Protein AF-A0A534TVL3-F1 (afdb_monomer_lite)

Radius of gyration: 18.85 Å; chains: 1; bounding box: 54×50×47 Å

Secondary structure (DSSP, 8-state):
--------------------SSGGGTS-TT-SSEEE-S-EEEPTT-EEE-TTS-EEEPTT-EEEEPTT---EEE-S-EEE-TT-EEESS------

Structure (mmCIF, N/CA/C/O backbone):
data_AF-A0A534TVL3-F1
#
_entry.id   AF-A0A534TVL3-F1
#
loop_
_atom_site.group_PDB
_atom_site.id
_atom_site.type_symbol
_atom_site.label_atom_id
_atom_site.label_alt_id
_atom_site.label_comp_id
_atom_site.label_asym_id
_atom_site.label_entity_id
_atom_site.label_seq_id
_atom_site.pdbx_PDB_ins_code
_atom_site.Cartn_x
_atom_site.Cartn_y
_atom_site.Cartn_z
_atom_site.occupancy
_atom_site.B_iso_or_equiv
_atom_site.auth_seq_id
_atom_site.auth_comp_id
_atom_site.auth_asym_id
_atom_site.auth_atom_id
_atom_site.pdbx_PDB_model_num
ATOM 1 N N . MET A 1 1 ? 40.368 -30.519 34.425 1.00 40.34 1 MET A N 1
ATOM 2 C CA . MET A 1 1 ? 40.779 -29.662 33.289 1.00 40.34 1 MET A CA 1
ATOM 3 C C . MET A 1 1 ? 39.930 -30.085 32.092 1.00 40.34 1 MET A C 1
ATOM 5 O O . MET A 1 1 ? 40.056 -31.234 31.717 1.00 40.34 1 MET A O 1
ATOM 9 N N . GLN A 1 2 ? 38.995 -29.353 31.489 1.00 47.09 2 GLN A N 1
ATOM 10 C CA . GLN A 1 2 ? 38.385 -28.038 31.695 1.00 47.09 2 GLN A CA 1
ATOM 11 C C . GLN A 1 2 ? 37.034 -28.123 30.942 1.00 47.09 2 GLN A C 1
ATOM 13 O O . GLN A 1 2 ? 37.023 -28.437 29.754 1.00 47.09 2 GLN A O 1
ATOM 18 N N . ILE A 1 3 ? 35.903 -27.936 31.630 1.00 58.00 3 ILE A N 1
ATOM 19 C CA . ILE A 1 3 ? 34.566 -27.898 31.015 1.00 58.00 3 ILE A CA 1
ATOM 20 C C . ILE A 1 3 ? 34.425 -26.518 30.375 1.00 58.00 3 ILE A C 1
ATOM 22 O O . ILE A 1 3 ? 34.281 -25.516 31.074 1.00 58.00 3 ILE A O 1
ATOM 26 N N . VAL A 1 4 ? 34.531 -26.448 29.050 1.00 55.62 4 VAL A N 1
ATOM 27 C CA . VAL A 1 4 ? 34.272 -25.212 28.309 1.00 55.62 4 VAL A CA 1
ATOM 28 C C . VAL A 1 4 ? 32.760 -25.097 28.157 1.00 55.62 4 VAL A C 1
ATOM 30 O O . VAL A 1 4 ? 32.158 -25.661 27.247 1.00 55.62 4 VAL A O 1
ATOM 33 N N . HIS A 1 5 ? 32.137 -24.402 29.109 1.00 47.53 5 HIS A N 1
ATOM 34 C CA . HIS A 1 5 ? 30.761 -23.942 28.995 1.00 47.53 5 HIS A CA 1
ATOM 35 C C . HIS A 1 5 ? 30.670 -22.985 27.801 1.00 47.53 5 HIS A C 1
ATOM 37 O O . HIS A 1 5 ? 31.069 -21.824 27.885 1.00 47.53 5 HIS A O 1
ATOM 43 N N . LEU A 1 6 ? 30.171 -23.489 26.672 1.00 49.69 6 LEU A N 1
ATOM 44 C CA . LEU A 1 6 ? 29.757 -22.671 25.539 1.00 49.69 6 LEU A CA 1
ATOM 45 C C . LEU A 1 6 ? 28.612 -21.761 25.999 1.00 49.69 6 LEU A C 1
ATOM 47 O O . LEU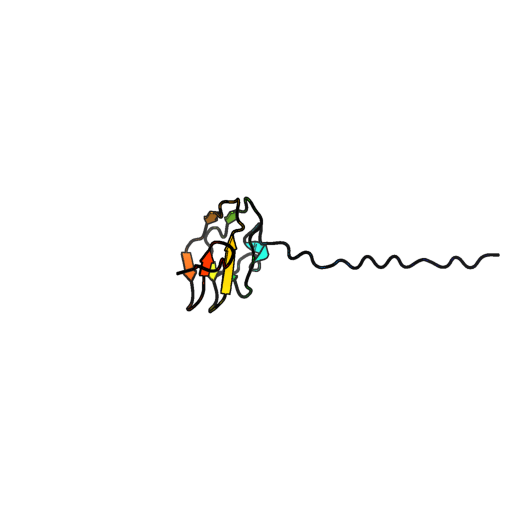 A 1 6 ? 27.467 -22.188 26.136 1.00 49.69 6 LEU A O 1
ATOM 51 N N . LEU A 1 7 ? 28.948 -20.501 26.266 1.00 52.44 7 LEU A N 1
ATOM 52 C CA . LEU A 1 7 ? 28.003 -19.404 26.420 1.00 52.44 7 LEU A CA 1
ATOM 53 C C . LEU A 1 7 ? 27.212 -19.273 25.115 1.00 52.44 7 LEU A C 1
ATOM 55 O O . LEU A 1 7 ? 27.692 -18.710 24.132 1.00 52.44 7 LEU A O 1
ATOM 59 N N . ALA A 1 8 ? 25.994 -19.810 25.107 1.00 56.53 8 ALA A N 1
ATOM 60 C CA . ALA A 1 8 ? 25.000 -19.516 24.092 1.00 56.53 8 ALA A CA 1
ATOM 61 C C . ALA A 1 8 ? 24.595 -18.039 24.229 1.00 56.53 8 ALA A C 1
ATOM 63 O O . ALA A 1 8 ? 23.666 -17.693 24.958 1.00 56.53 8 ALA A O 1
ATOM 64 N N . LEU A 1 9 ? 25.320 -17.154 23.543 1.00 56.31 9 LEU A N 1
ATOM 65 C CA . LEU A 1 9 ? 24.861 -15.802 23.238 1.00 56.31 9 LEU A CA 1
ATOM 66 C C . LEU A 1 9 ? 23.680 -15.921 22.271 1.00 56.31 9 LEU A C 1
ATOM 68 O O . LEU A 1 9 ? 23.833 -15.860 21.055 1.00 56.31 9 LEU A O 1
ATOM 72 N N . GLY A 1 10 ? 22.491 -16.146 22.829 1.00 52.97 10 GLY A N 1
ATOM 73 C CA . GLY A 1 10 ? 21.234 -16.019 22.111 1.00 52.97 10 GLY A CA 1
ATOM 74 C C . GLY A 1 10 ? 21.027 -14.557 21.741 1.00 52.97 10 GLY A C 1
ATOM 75 O O . GLY A 1 10 ? 20.481 -13.781 22.522 1.00 52.97 10 GLY A O 1
ATOM 76 N N . THR A 1 11 ? 21.476 -14.164 20.553 1.00 55.69 11 THR A N 1
ATOM 77 C CA . THR A 1 11 ? 21.037 -12.932 19.907 1.00 55.69 11 THR A CA 1
ATOM 78 C C . THR A 1 11 ? 19.544 -13.063 19.638 1.00 55.69 11 THR A C 1
ATOM 80 O O . THR A 1 11 ? 19.115 -13.633 18.638 1.00 55.69 11 THR A O 1
ATOM 83 N N . VAL A 1 12 ? 18.727 -12.546 20.559 1.00 49.19 12 VAL A N 1
ATOM 84 C CA . VAL A 1 12 ? 17.308 -12.310 20.305 1.00 49.19 12 VAL A CA 1
ATOM 85 C C . VAL A 1 12 ? 17.251 -11.256 19.206 1.00 49.19 12 VAL A C 1
ATOM 87 O O . VAL A 1 12 ? 17.368 -10.056 19.457 1.00 49.19 12 VAL A O 1
ATOM 90 N N . LEU A 1 13 ? 17.145 -11.716 17.960 1.00 44.47 13 LEU A N 1
ATOM 91 C CA . LEU A 1 13 ? 16.841 -10.878 16.816 1.00 44.47 13 LEU A CA 1
ATOM 92 C C . LEU A 1 13 ? 15.397 -10.406 17.009 1.00 44.47 13 LEU A C 1
ATOM 94 O O . LEU A 1 13 ? 14.456 -11.017 16.510 1.00 44.47 13 LEU A O 1
ATOM 98 N N . LEU A 1 14 ? 15.210 -9.352 17.807 1.00 45.16 14 LEU A N 1
ATOM 99 C CA . LEU A 1 14 ? 13.956 -8.614 17.824 1.00 45.16 14 LEU A CA 1
ATOM 100 C C . LEU A 1 14 ? 13.674 -8.246 16.365 1.00 45.16 14 LEU A C 1
ATOM 102 O O . LEU A 1 14 ? 14.532 -7.596 15.753 1.00 45.16 14 LEU A O 1
ATOM 106 N N . PRO A 1 15 ? 12.540 -8.674 15.782 1.00 42.56 15 PRO A N 1
ATOM 107 C CA . PRO A 1 15 ? 12.169 -8.242 14.453 1.00 42.56 15 PRO A CA 1
ATOM 108 C C . PRO A 1 15 ? 11.993 -6.736 14.562 1.00 42.56 15 PRO A C 1
ATOM 110 O O . PRO A 1 15 ? 11.008 -6.236 15.105 1.00 42.56 15 PRO A O 1
ATOM 113 N N . ARG A 1 16 ? 13.008 -5.992 14.116 1.00 45.66 16 ARG A N 1
ATOM 114 C CA . ARG A 1 16 ? 12.850 -4.571 13.863 1.00 45.66 16 ARG A CA 1
ATOM 115 C C . ARG A 1 16 ? 11.675 -4.516 12.902 1.00 45.66 16 ARG A C 1
ATOM 117 O O . ARG A 1 16 ? 11.740 -5.165 11.860 1.00 45.66 16 ARG A O 1
ATOM 124 N N . LEU A 1 17 ? 10.596 -3.830 13.283 1.00 47.94 17 LEU A N 1
ATOM 125 C CA . LEU A 1 17 ? 9.557 -3.434 12.339 1.00 47.94 17 LEU A CA 1
ATOM 126 C C . LEU A 1 17 ? 10.266 -2.574 11.289 1.00 47.94 17 LEU A C 1
ATOM 128 O O . LEU A 1 17 ? 10.393 -1.361 11.437 1.00 47.94 17 LEU A O 1
ATOM 132 N N . ALA A 1 18 ? 10.842 -3.230 10.288 1.00 57.66 18 ALA A N 1
ATOM 133 C CA . ALA A 1 18 ? 11.396 -2.590 9.125 1.00 57.66 18 ALA A CA 1
ATOM 134 C C . ALA A 1 18 ? 10.177 -2.033 8.399 1.00 57.66 18 ALA A C 1
ATOM 136 O O . ALA A 1 18 ? 9.337 -2.786 7.906 1.00 57.66 18 ALA A O 1
ATOM 137 N N . GLY A 1 19 ? 10.011 -0.712 8.453 1.00 59.75 19 GLY A N 1
ATOM 138 C CA . GLY A 1 19 ? 9.028 -0.042 7.616 1.00 59.75 19 GLY A CA 1
ATOM 139 C C . GLY A 1 19 ? 9.268 -0.409 6.154 1.00 59.75 19 GLY A C 1
ATOM 140 O O . GLY A 1 19 ? 10.402 -0.711 5.781 1.00 59.75 19 GLY A O 1
ATOM 141 N N . ALA A 1 20 ? 8.220 -0.414 5.327 1.00 65.81 20 ALA A N 1
ATOM 142 C CA . ALA A 1 20 ? 8.414 -0.729 3.914 1.00 65.81 20 ALA A CA 1
ATOM 143 C C . ALA A 1 20 ? 9.307 0.331 3.277 1.00 65.81 20 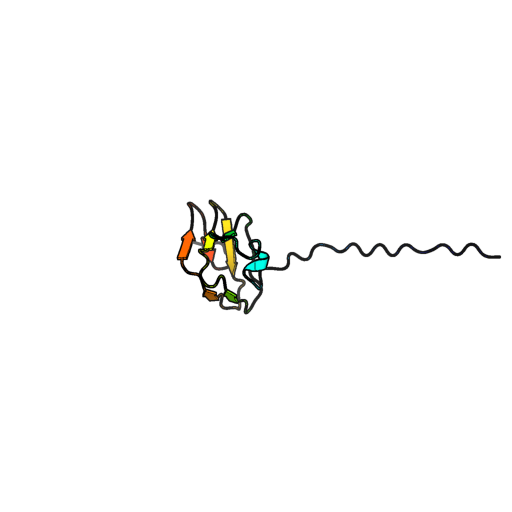ALA A C 1
ATOM 145 O O . ALA A 1 20 ? 8.961 1.514 3.247 1.00 65.81 20 ALA A O 1
ATOM 146 N N . THR A 1 21 ? 10.425 -0.139 2.739 1.00 72.75 21 THR A N 1
ATOM 147 C CA . THR A 1 21 ? 11.326 0.623 1.877 1.00 72.75 21 THR A CA 1
ATOM 148 C C . THR A 1 21 ? 10.984 0.396 0.406 1.00 72.75 21 THR A C 1
ATOM 150 O O . THR A 1 21 ? 11.200 1.278 -0.421 1.00 72.75 21 THR A O 1
ATOM 153 N N . THR A 1 22 ? 10.408 -0.769 0.082 1.00 83.50 22 THR A N 1
ATOM 154 C CA . THR A 1 22 ? 10.080 -1.215 -1.275 1.00 83.50 22 THR A CA 1
ATOM 155 C C . THR A 1 22 ? 8.712 -1.901 -1.338 1.00 83.50 22 THR A C 1
ATOM 157 O O . THR A 1 22 ? 8.155 -2.336 -0.332 1.00 83.50 22 THR A O 1
ATOM 160 N N . ALA A 1 23 ? 8.159 -2.060 -2.545 1.00 85.00 23 ALA A N 1
ATOM 161 C CA . ALA A 1 23 ? 6.892 -2.770 -2.747 1.00 85.00 23 ALA A CA 1
ATOM 162 C C . ALA A 1 23 ? 6.927 -4.246 -2.304 1.00 85.00 23 ALA A C 1
ATOM 164 O O . ALA A 1 23 ? 5.896 -4.797 -1.920 1.00 85.00 23 ALA A O 1
ATOM 165 N N . ASN A 1 24 ? 8.100 -4.884 -2.351 1.00 85.56 24 ASN A N 1
ATOM 166 C CA . ASN A 1 24 ? 8.249 -6.292 -1.982 1.00 85.56 24 ASN A CA 1
ATOM 167 C C . ASN A 1 24 ? 8.216 -6.511 -0.459 1.00 85.56 24 ASN A C 1
ATOM 169 O O . ASN A 1 24 ? 7.999 -7.634 -0.014 1.00 85.56 24 ASN A O 1
ATOM 173 N N . ASP A 1 25 ? 8.361 -5.437 0.326 1.00 84.81 25 ASP A N 1
ATOM 174 C CA . ASP A 1 25 ? 8.173 -5.466 1.781 1.00 84.81 25 ASP A CA 1
ATOM 175 C C . ASP A 1 25 ? 6.681 -5.549 2.158 1.00 84.81 25 ASP A C 1
ATOM 177 O O . ASP A 1 25 ? 6.334 -5.897 3.284 1.00 84.81 25 ASP A O 1
ATOM 181 N N . ILE A 1 26 ? 5.786 -5.217 1.218 1.00 87.25 26 ILE A N 1
ATOM 182 C CA . ILE A 1 26 ? 4.330 -5.191 1.423 1.00 87.25 26 ILE A CA 1
ATOM 183 C C . ILE A 1 26 ? 3.676 -6.475 0.910 1.00 87.25 26 ILE A C 1
ATOM 185 O O . ILE A 1 26 ? 2.764 -7.006 1.541 1.00 87.25 26 ILE A O 1
ATOM 189 N N . CYS A 1 27 ? 4.112 -6.966 -0.247 1.00 89.06 27 CYS A N 1
ATOM 190 C CA . CYS A 1 27 ? 3.551 -8.152 -0.878 1.00 89.06 27 CYS A CA 1
ATOM 191 C C . CYS A 1 27 ? 4.629 -8.918 -1.659 1.00 89.06 27 CYS A C 1
ATOM 193 O O . CYS A 1 27 ? 5.629 -8.327 -2.069 1.00 89.06 27 CYS A O 1
ATOM 195 N N . PRO A 1 28 ? 4.420 -10.215 -1.942 1.00 88.44 28 PRO A N 1
ATOM 196 C CA . PRO A 1 28 ? 5.342 -10.987 -2.763 1.00 88.44 28 PRO A CA 1
ATOM 197 C C . PRO A 1 28 ? 5.589 -10.350 -4.146 1.00 88.44 28 PRO A C 1
ATOM 199 O O . PRO A 1 28 ? 4.690 -9.706 -4.710 1.00 88.44 28 PRO A O 1
ATOM 202 N N . PRO A 1 29 ? 6.777 -10.560 -4.743 1.00 86.25 29 PRO A N 1
ATOM 203 C CA . PRO A 1 29 ? 7.046 -10.144 -6.114 1.00 86.25 29 PRO A CA 1
ATOM 204 C C . PRO A 1 29 ? 5.982 -10.698 -7.072 1.00 86.25 29 PRO A C 1
ATOM 206 O O . PRO A 1 29 ? 5.641 -11.876 -7.019 1.00 86.25 29 PRO A O 1
ATOM 209 N N . GLY A 1 30 ? 5.442 -9.842 -7.941 1.00 85.50 30 GLY A N 1
ATOM 210 C CA . GLY A 1 30 ? 4.444 -10.238 -8.944 1.00 85.50 30 GLY A CA 1
ATOM 211 C C . GLY A 1 30 ? 2.982 -10.270 -8.476 1.00 85.50 30 GLY A C 1
ATOM 212 O O . GLY A 1 30 ? 2.110 -10.426 -9.323 1.00 85.50 30 GLY A O 1
ATOM 213 N N . ALA A 1 31 ? 2.680 -10.063 -7.187 1.00 90.62 31 ALA A N 1
ATOM 214 C CA . ALA A 1 31 ? 1.291 -9.951 -6.723 1.00 90.62 31 ALA A CA 1
ATOM 215 C C . ALA A 1 31 ? 0.593 -8.703 -7.305 1.00 90.62 31 ALA A C 1
ATOM 217 O O . ALA A 1 31 ? 1.059 -7.583 -7.087 1.00 90.62 31 ALA A O 1
ATOM 218 N N . ASP A 1 32 ? -0.517 -8.894 -8.026 1.00 92.06 32 ASP A N 1
ATOM 219 C CA . ASP A 1 32 ? -1.316 -7.830 -8.650 1.00 92.06 32 ASP A CA 1
ATOM 220 C C . ASP A 1 32 ? -2.833 -8.112 -8.477 1.0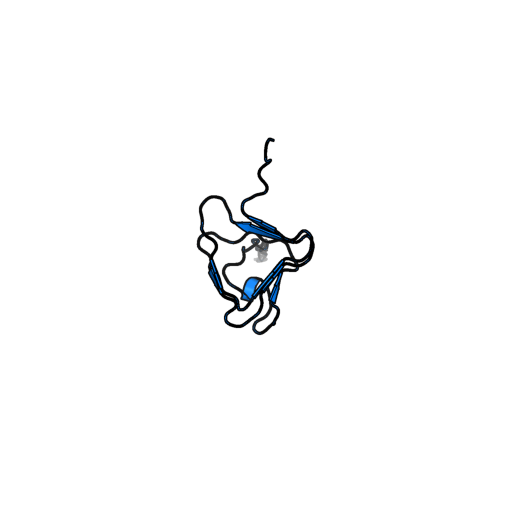0 92.06 32 ASP A C 1
ATOM 222 O O . ASP A 1 32 ? -3.349 -9.024 -9.125 1.00 92.06 32 ASP A O 1
ATOM 226 N N . PRO A 1 33 ? -3.565 -7.387 -7.606 1.00 93.00 33 PRO A N 1
ATOM 227 C CA . PRO A 1 33 ? -3.090 -6.260 -6.813 1.00 93.00 33 PRO A CA 1
ATOM 228 C C . PRO A 1 33 ? -2.135 -6.683 -5.690 1.00 93.00 33 PRO A C 1
ATOM 230 O O . PRO A 1 33 ? -2.306 -7.708 -5.032 1.00 93.00 33 PRO A O 1
ATOM 233 N N . CYS A 1 34 ? -1.153 -5.831 -5.426 1.00 94.31 34 CYS A N 1
ATOM 234 C CA . CYS A 1 34 ? -0.357 -5.860 -4.213 1.00 94.31 34 CYS A CA 1
ATOM 235 C C . CYS A 1 34 ? -1.193 -5.292 -3.061 1.00 94.31 34 CYS A C 1
ATOM 237 O O . CYS A 1 34 ? -1.485 -4.093 -3.036 1.00 94.31 34 CYS A O 1
ATOM 239 N N . VAL A 1 35 ? -1.612 -6.148 -2.127 1.00 94.75 35 VAL A N 1
ATOM 240 C CA . VAL A 1 35 ? -2.524 -5.758 -1.043 1.00 94.75 35 VAL A CA 1
ATOM 241 C C . VAL A 1 35 ? -1.763 -5.545 0.262 1.00 94.75 35 VAL A C 1
ATOM 243 O O . VAL A 1 35 ? -1.180 -6.479 0.805 1.00 94.75 35 VAL A O 1
ATOM 246 N N . LEU A 1 36 ? -1.839 -4.333 0.811 1.00 93.00 36 LEU A N 1
ATOM 247 C CA . LEU A 1 36 ? -1.416 -4.031 2.174 1.00 93.00 36 LEU A CA 1
ATOM 248 C C . LEU A 1 36 ? -2.477 -4.546 3.157 1.00 93.00 36 LEU A C 1
ATOM 250 O O . LEU A 1 36 ? -3.536 -3.935 3.326 1.00 93.00 36 LEU A O 1
ATOM 254 N N . THR A 1 37 ? -2.198 -5.682 3.794 1.00 92.94 37 THR A N 1
ATOM 255 C CA . THR A 1 37 ? -3.100 -6.344 4.755 1.00 92.94 37 THR A CA 1
ATOM 256 C C . THR A 1 37 ? -2.813 -5.979 6.213 1.00 92.94 37 THR A C 1
ATOM 258 O O . THR A 1 37 ? -3.675 -6.164 7.074 1.00 92.94 37 THR A O 1
ATOM 261 N N . SER A 1 38 ? -1.642 -5.407 6.497 1.00 89.38 38 SER A N 1
ATOM 262 C CA . SER A 1 38 ? -1.218 -4.917 7.810 1.00 89.38 38 SER A CA 1
ATOM 263 C C . SER A 1 38 ? -0.977 -3.406 7.772 1.00 89.38 38 SER A C 1
ATOM 265 O O . SER A 1 38 ? -0.579 -2.853 6.754 1.00 89.38 38 SER A O 1
ATOM 267 N N . SER A 1 39 ? -1.252 -2.705 8.874 1.00 88.88 39 SER A N 1
ATOM 268 C CA . SER A 1 39 ? -0.890 -1.285 8.962 1.00 88.88 39 SER A CA 1
ATOM 269 C C . SER A 1 39 ? 0.621 -1.158 9.114 1.00 88.88 39 SER A C 1
ATOM 271 O O . SER A 1 39 ? 1.224 -1.908 9.882 1.00 88.88 39 SER A O 1
ATOM 273 N N . LEU A 1 40 ? 1.217 -0.208 8.404 1.00 87.38 40 LEU A N 1
ATOM 274 C CA . LEU A 1 40 ? 2.664 -0.080 8.309 1.00 87.38 40 LEU A CA 1
ATOM 275 C C . LEU A 1 40 ? 3.086 1.382 8.364 1.00 87.38 40 LEU A C 1
ATOM 277 O O . LEU A 1 40 ? 2.437 2.254 7.786 1.00 87.38 40 LEU A O 1
ATOM 281 N N . THR A 1 41 ? 4.210 1.628 9.024 1.00 87.12 41 THR A N 1
ATOM 282 C CA . THR A 1 41 ? 4.901 2.913 8.977 1.00 87.12 41 THR A CA 1
ATOM 283 C C . THR A 1 41 ? 6.008 2.826 7.944 1.00 87.12 41 THR A C 1
ATOM 285 O O . THR A 1 41 ? 6.861 1.947 8.032 1.00 87.12 41 THR A O 1
ATOM 288 N N . VAL A 1 42 ? 5.984 3.708 6.951 1.00 84.31 42 VAL A N 1
ATOM 289 C CA . VAL A 1 42 ? 7.017 3.768 5.916 1.00 84.31 42 VAL A CA 1
ATOM 290 C C . VAL A 1 42 ? 8.278 4.372 6.523 1.00 84.31 42 VAL A C 1
ATOM 292 O O . VAL A 1 42 ? 8.215 5.329 7.300 1.00 84.31 42 VAL A O 1
ATOM 295 N N . THR A 1 43 ? 9.429 3.809 6.172 1.00 78.38 43 THR A N 1
ATOM 296 C CA . THR A 1 43 ? 10.714 4.427 6.481 1.00 78.38 43 THR A CA 1
ATOM 297 C C . THR A 1 43 ? 10.869 5.777 5.769 1.00 78.38 43 THR A C 1
ATOM 299 O O . THR A 1 43 ? 10.296 5.986 4.695 1.00 78.38 43 THR A O 1
ATOM 302 N N . PRO A 1 44 ? 11.651 6.704 6.345 1.00 70.12 44 PRO A N 1
ATOM 303 C CA . PRO A 1 44 ? 11.944 7.985 5.712 1.00 70.12 44 PRO A CA 1
ATOM 304 C C . PRO A 1 44 ? 12.538 7.795 4.294 1.00 70.12 44 PRO A C 1
ATOM 306 O O . PRO A 1 44 ? 13.140 6.759 3.996 1.00 70.12 44 PRO A O 1
ATOM 309 N N . ALA A 1 45 ? 12.301 8.758 3.402 1.00 66.81 45 ALA A N 1
ATOM 310 C CA . ALA A 1 45 ? 12.768 8.828 2.012 1.00 66.81 45 ALA A CA 1
ATOM 311 C C . ALA A 1 45 ? 12.466 7.606 1.113 1.00 66.81 45 ALA A C 1
ATOM 313 O O . ALA A 1 45 ? 13.135 7.390 0.101 1.00 66.81 45 ALA A O 1
ATOM 314 N N . SER A 1 4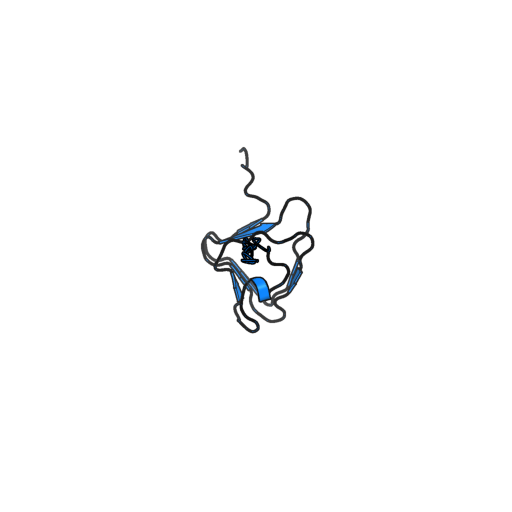6 ? 11.465 6.791 1.456 1.00 72.75 46 SER A N 1
ATOM 315 C CA . SER A 1 46 ? 11.181 5.549 0.728 1.00 72.75 46 SER A CA 1
ATOM 316 C C . SER A 1 46 ? 10.257 5.762 -0.476 1.00 72.75 46 SER A C 1
ATOM 318 O O . SER A 1 46 ? 9.258 6.487 -0.414 1.00 72.75 46 SER A O 1
ATOM 320 N N . MET A 1 47 ? 10.581 5.084 -1.579 1.00 85.12 47 MET A N 1
ATOM 321 C CA . MET A 1 47 ? 9.747 5.012 -2.777 1.00 85.12 47 MET A CA 1
ATOM 322 C C . MET A 1 47 ? 9.123 3.621 -2.877 1.00 85.12 47 MET A C 1
ATOM 324 O O . MET A 1 47 ? 9.808 2.628 -3.117 1.00 85.12 47 MET A O 1
ATOM 328 N N . LEU A 1 48 ? 7.799 3.555 -2.755 1.00 88.94 48 LEU A N 1
ATOM 329 C CA . LEU A 1 48 ? 7.053 2.327 -3.000 1.00 88.94 48 LEU A CA 1
ATOM 330 C C . LEU A 1 48 ? 6.764 2.217 -4.501 1.00 88.94 48 LEU A C 1
ATOM 332 O O . LEU A 1 48 ? 5.760 2.741 -4.988 1.00 88.94 48 LEU A O 1
ATOM 336 N N . ASP A 1 49 ? 7.672 1.568 -5.237 1.00 90.50 49 ASP A N 1
ATOM 337 C CA . ASP A 1 49 ? 7.499 1.289 -6.667 1.00 90.50 49 ASP A CA 1
ATOM 338 C C . ASP A 1 49 ? 6.904 -0.106 -6.901 1.00 90.50 49 ASP A C 1
ATOM 340 O O . ASP A 1 49 ? 7.557 -1.142 -6.756 1.00 90.50 49 ASP A O 1
ATOM 344 N N . PHE A 1 50 ? 5.631 -0.126 -7.277 1.00 91.62 50 PHE A N 1
ATOM 345 C CA . PHE A 1 50 ? 4.883 -1.312 -7.671 1.00 91.62 50 PHE A CA 1
ATOM 346 C C . PHE A 1 50 ? 4.968 -1.575 -9.186 1.00 91.62 50 PHE A C 1
ATOM 348 O O . PHE A 1 50 ? 4.516 -2.628 -9.643 1.00 91.62 50 PHE A O 1
ATOM 355 N N . GLY A 1 51 ? 5.559 -0.667 -9.969 1.00 90.56 51 GLY A N 1
ATOM 356 C CA . GLY A 1 51 ? 5.618 -0.731 -11.426 1.00 90.56 51 GLY A CA 1
ATOM 357 C C . GLY A 1 51 ? 4.220 -0.714 -12.046 1.00 90.56 51 GLY A C 1
ATOM 358 O O . GLY A 1 51 ? 3.397 0.146 -11.737 1.00 90.56 51 GLY A O 1
ATOM 359 N N . ASN A 1 52 ? 3.931 -1.702 -12.897 1.00 93.12 52 ASN A N 1
ATOM 360 C CA . ASN A 1 52 ? 2.609 -1.881 -13.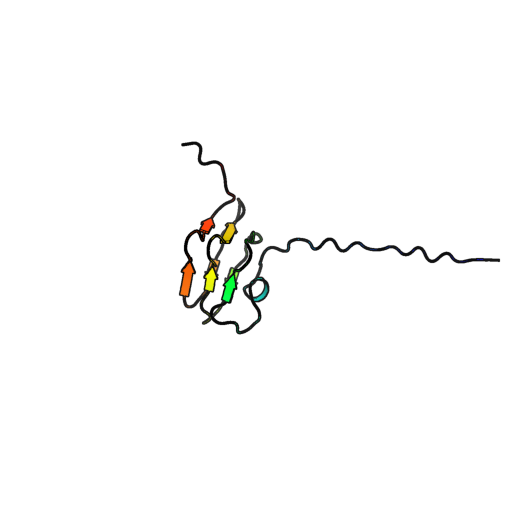511 1.00 93.12 52 ASN A CA 1
ATOM 361 C C . ASN A 1 52 ? 1.592 -2.600 -12.604 1.00 93.12 52 ASN A C 1
ATOM 3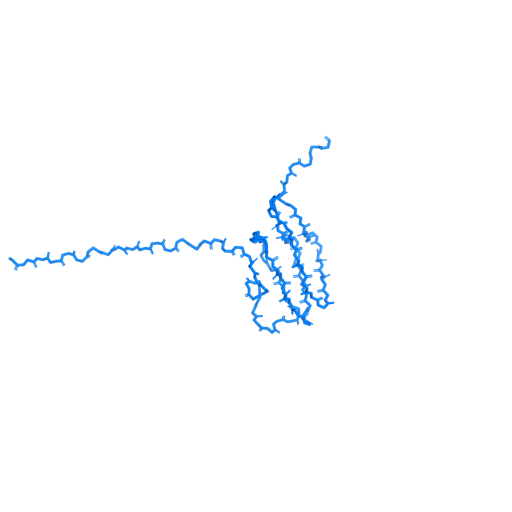63 O O . ASN A 1 52 ? 0.447 -2.802 -13.016 1.00 93.12 52 ASN A O 1
ATOM 367 N N . ARG A 1 53 ? 1.978 -2.988 -11.382 1.00 94.12 53 ARG A N 1
ATOM 368 C CA . ARG A 1 53 ? 1.062 -3.644 -10.441 1.00 94.12 53 ARG A CA 1
ATOM 369 C C . ARG A 1 53 ? 0.096 -2.619 -9.848 1.00 94.12 53 ARG A C 1
ATOM 371 O O . ARG A 1 53 ? 0.454 -1.458 -9.628 1.00 94.12 53 ARG A O 1
ATOM 378 N N . ALA A 1 54 ? -1.134 -3.045 -9.598 1.00 95.88 54 ALA A N 1
ATOM 379 C CA . ALA A 1 54 ? -2.083 -2.305 -8.787 1.00 95.88 54 ALA A CA 1
ATOM 380 C C . ALA A 1 54 ? -1.667 -2.385 -7.313 1.00 95.88 54 ALA A C 1
ATOM 382 O O . ALA A 1 54 ? -1.222 -3.430 -6.838 1.00 95.88 54 ALA A O 1
ATOM 383 N N . PHE A 1 55 ? -1.824 -1.287 -6.583 1.00 95.50 55 PHE A N 1
ATOM 384 C CA . PHE A 1 55 ? -1.622 -1.223 -5.142 1.00 95.50 55 PHE A CA 1
ATOM 385 C C . PHE A 1 55 ? -2.970 -1.030 -4.448 1.00 95.50 55 PHE A C 1
ATOM 387 O O . PHE A 1 55 ? -3.753 -0.152 -4.817 1.00 95.50 55 PHE A O 1
ATOM 394 N N . GLN A 1 56 ? -3.251 -1.845 -3.435 1.00 96.62 56 GLN A N 1
ATOM 395 C CA . GLN A 1 56 ? -4.485 -1.774 -2.664 1.00 96.62 56 GLN A CA 1
ATOM 396 C C . GLN A 1 56 ? -4.186 -1.732 -1.169 1.00 96.62 56 GLN A C 1
ATOM 398 O O . GLN A 1 56 ? -3.457 -2.571 -0.649 1.00 96.62 56 GLN A O 1
ATOM 403 N N . ILE A 1 57 ? -4.823 -0.809 -0.456 1.00 95.56 57 ILE A N 1
ATOM 404 C CA . ILE A 1 57 ? -4.833 -0.799 1.006 1.00 95.56 57 ILE A CA 1
ATOM 405 C C . ILE A 1 57 ? -6.128 -1.454 1.474 1.00 95.56 57 ILE A C 1
ATOM 407 O O . ILE A 1 57 ? -7.221 -0.998 1.122 1.00 95.56 57 ILE A O 1
ATOM 411 N N . ALA A 1 58 ? -6.003 -2.545 2.234 1.00 95.75 58 ALA A N 1
ATOM 412 C CA . ALA A 1 58 ? -7.158 -3.289 2.716 1.00 95.75 58 ALA A CA 1
ATOM 413 C C . ALA A 1 58 ? -7.991 -2.480 3.726 1.00 95.75 58 ALA A C 1
ATOM 415 O O . ALA A 1 58 ? -7.514 -1.518 4.333 1.00 95.75 58 ALA A O 1
ATOM 416 N N . SER A 1 59 ? -9.245 -2.891 3.919 1.00 95.50 59 SER A N 1
ATOM 417 C CA . SER A 1 59 ? -10.192 -2.220 4.816 1.00 95.50 59 SER A CA 1
ATOM 418 C C . SER A 1 59 ? -9.609 -1.990 6.216 1.00 95.50 59 SER A C 1
ATOM 420 O O . SER A 1 59 ? -9.045 -2.901 6.827 1.00 95.50 59 SER A O 1
ATOM 422 N N . GLY A 1 60 ? -9.755 -0.768 6.730 1.00 92.31 60 GLY A N 1
ATOM 423 C CA . GLY A 1 60 ? -9.260 -0.367 8.053 1.00 92.31 60 GLY A CA 1
ATOM 424 C C . GLY A 1 60 ? -7.733 -0.344 8.209 1.00 92.31 60 GLY A C 1
ATOM 425 O O . GLY A 1 60 ? -7.246 -0.235 9.336 1.00 92.31 60 GLY A O 1
ATOM 426 N N . ARG A 1 61 ? -6.957 -0.478 7.123 1.00 93.50 61 ARG A N 1
ATOM 427 C CA . ARG A 1 61 ? -5.486 -0.448 7.174 1.00 93.50 61 ARG A CA 1
ATOM 428 C C . ARG A 1 61 ? -4.927 0.933 6.905 1.00 93.50 61 ARG A C 1
ATOM 430 O O . ARG A 1 61 ? -5.499 1.737 6.172 1.00 93.50 61 ARG A O 1
ATOM 437 N N . ARG A 1 62 ? -3.778 1.209 7.515 1.00 91.12 62 ARG A N 1
ATOM 438 C CA . ARG A 1 62 ? -3.137 2.516 7.429 1.00 91.12 62 ARG A CA 1
ATOM 439 C C . ARG A 1 62 ? -1.698 2.404 6.964 1.00 91.12 62 ARG A C 1
ATOM 441 O O . ARG A 1 62 ? -0.934 1.608 7.504 1.00 91.12 62 ARG A O 1
ATOM 448 N N . LEU A 1 63 ? -1.347 3.262 6.016 1.00 90.00 63 LEU A N 1
ATOM 449 C CA . LEU A 1 63 ? 0.027 3.570 5.662 1.00 90.00 63 LEU A CA 1
ATOM 450 C C . LEU A 1 63 ? 0.413 4.892 6.335 1.00 90.00 63 LEU A C 1
ATOM 452 O O . LEU A 1 63 ? -0.135 5.948 6.008 1.00 90.00 63 LEU A O 1
ATOM 456 N N . THR A 1 64 ? 1.315 4.823 7.308 1.00 89.19 64 THR A N 1
ATOM 457 C CA . THR A 1 64 ? 1.770 5.984 8.077 1.00 89.19 64 THR A CA 1
ATOM 458 C C . THR A 1 64 ? 3.077 6.517 7.500 1.00 89.19 64 THR A C 1
ATOM 460 O O . THR A 1 64 ? 4.032 5.763 7.328 1.00 89.19 64 THR A O 1
ATOM 463 N N . VAL A 1 65 ? 3.125 7.817 7.219 1.00 86.38 65 VAL A N 1
ATOM 464 C CA . VAL A 1 65 ? 4.321 8.545 6.773 1.00 86.38 65 VAL A CA 1
ATOM 465 C C . VAL A 1 65 ? 4.846 9.341 7.963 1.00 86.38 65 VAL A C 1
ATOM 467 O O . VAL A 1 65 ? 4.113 10.162 8.500 1.00 86.38 65 VAL A O 1
ATOM 470 N N . ASN A 1 66 ? 6.068 9.083 8.424 1.00 80.12 66 ASN A N 1
ATOM 471 C CA . ASN A 1 66 ? 6.617 9.784 9.590 1.00 80.12 66 ASN A CA 1
ATOM 472 C C . ASN A 1 66 ? 7.061 11.224 9.272 1.00 80.12 66 ASN A C 1
ATOM 474 O O . ASN A 1 66 ? 7.297 11.577 8.118 1.00 80.12 66 ASN A O 1
ATOM 478 N N . ASP A 1 67 ? 7.187 12.024 10.337 1.00 65.94 67 ASP A N 1
ATOM 479 C CA . ASP A 1 67 ? 7.073 13.494 10.382 1.00 65.94 67 ASP A CA 1
ATOM 480 C C . ASP A 1 67 ? 8.033 14.327 9.521 1.00 65.94 67 ASP A C 1
ATOM 482 O O . ASP A 1 67 ? 7.911 15.550 9.498 1.00 65.94 67 ASP A O 1
ATOM 486 N N . LEU A 1 68 ? 8.986 13.725 8.813 1.00 61.00 68 LEU A N 1
ATOM 487 C CA . LEU A 1 68 ? 10.041 14.481 8.136 1.00 61.00 68 LEU A CA 1
ATOM 488 C C . LEU A 1 68 ? 10.325 14.028 6.710 1.00 61.00 68 LEU A C 1
ATOM 490 O O . LEU A 1 68 ? 11.307 14.483 6.131 1.00 61.00 68 LEU A O 1
ATOM 494 N N . ASP A 1 69 ? 9.473 13.185 6.120 1.00 69.31 69 ASP A N 1
ATOM 495 C CA . ASP A 1 69 ? 9.758 12.691 4.781 1.00 69.31 69 ASP A CA 1
ATOM 496 C C . ASP A 1 69 ? 8.579 12.588 3.826 1.00 69.31 69 ASP A C 1
ATOM 498 O O . ASP A 1 69 ? 7.407 12.505 4.195 1.00 69.31 69 ASP A O 1
ATOM 502 N N . LYS A 1 70 ? 8.932 12.620 2.541 1.00 78.25 70 LYS A N 1
ATOM 503 C CA . LYS A 1 70 ? 7.994 12.427 1.440 1.00 78.25 70 LYS A CA 1
ATOM 504 C C . LYS A 1 70 ? 7.834 10.933 1.188 1.00 78.25 70 LYS A C 1
ATOM 506 O O . LYS A 1 70 ? 8.817 10.205 1.103 1.00 78.25 70 LYS A O 1
ATOM 511 N N . LEU A 1 71 ? 6.596 10.502 0.978 1.00 84.31 71 LEU A N 1
ATOM 512 C CA . LEU A 1 71 ? 6.297 9.188 0.424 1.00 84.31 71 LEU A CA 1
ATOM 513 C C . LEU A 1 71 ? 5.978 9.339 -1.063 1.00 84.31 71 LEU A C 1
ATOM 515 O O . LEU A 1 71 ? 5.046 10.057 -1.425 1.00 84.31 71 LEU A O 1
ATOM 519 N N . THR A 1 72 ? 6.712 8.626 -1.915 1.00 88.62 72 THR A N 1
ATOM 520 C CA . THR A 1 72 ? 6.359 8.480 -3.334 1.00 88.62 72 THR A CA 1
ATOM 521 C C . THR A 1 72 ? 5.808 7.080 -3.569 1.00 88.62 72 THR A C 1
ATOM 523 O O . THR A 1 72 ? 6.481 6.094 -3.278 1.00 88.62 72 THR A O 1
ATOM 526 N N . ILE A 1 73 ? 4.588 6.992 -4.103 1.00 90.62 73 ILE A N 1
ATOM 527 C CA . ILE A 1 73 ? 3.963 5.731 -4.518 1.00 90.62 73 ILE A CA 1
ATOM 528 C C . ILE A 1 73 ? 3.870 5.734 -6.038 1.00 90.62 73 ILE A C 1
ATOM 530 O O . ILE A 1 73 ? 3.243 6.620 -6.618 1.00 90.62 73 ILE A O 1
ATOM 534 N N . ARG A 1 74 ? 4.451 4.721 -6.680 1.00 93.31 74 ARG A N 1
ATOM 535 C CA . ARG A 1 74 ? 4.303 4.484 -8.115 1.00 93.31 74 ARG A CA 1
ATOM 536 C C . ARG A 1 74 ? 3.606 3.151 -8.321 1.00 93.31 74 ARG A C 1
ATOM 538 O O . ARG A 1 74 ? 4.144 2.111 -7.971 1.00 93.31 74 ARG A O 1
ATOM 545 N N . ALA A 1 75 ? 2.402 3.188 -8.867 1.00 94.75 75 ALA A N 1
ATOM 546 C CA . ALA A 1 75 ? 1.596 2.008 -9.152 1.00 94.75 75 ALA A CA 1
ATOM 547 C C . ALA A 1 75 ? 0.697 2.287 -10.355 1.00 94.75 75 ALA A C 1
ATOM 549 O O . ALA A 1 75 ? 0.420 3.448 -10.665 1.00 94.75 75 ALA A O 1
ATOM 550 N N . ARG A 1 76 ? 0.188 1.231 -10.995 1.00 96.62 76 ARG A N 1
ATOM 551 C CA . ARG A 1 76 ? -0.816 1.368 -12.063 1.00 96.62 76 ARG A CA 1
ATOM 552 C C . ARG A 1 76 ? -2.114 1.975 -11.535 1.00 96.62 76 ARG A C 1
ATOM 554 O O . ARG A 1 76 ? -2.699 2.844 -12.170 1.00 96.62 76 ARG A O 1
ATOM 561 N N . THR A 1 77 ? -2.548 1.516 -10.369 1.00 95.81 77 THR A N 1
ATOM 562 C CA . THR A 1 77 ? -3.679 2.074 -9.625 1.00 95.81 77 THR A CA 1
ATOM 563 C C . THR A 1 77 ? -3.359 2.055 -8.138 1.00 95.81 77 THR A C 1
ATOM 565 O O . THR A 1 77 ? -2.592 1.213 -7.672 1.00 95.81 77 THR A O 1
ATOM 568 N N . VAL A 1 78 ? -3.959 2.980 -7.391 1.00 95.38 78 VAL A N 1
ATOM 569 C CA . VAL A 1 78 ? -3.938 2.985 -5.927 1.00 95.38 78 VAL A CA 1
ATOM 570 C C . VAL A 1 78 ? -5.383 2.949 -5.451 1.00 95.38 78 VAL A C 1
ATOM 572 O O . VAL A 1 78 ? -6.142 3.878 -5.714 1.00 95.38 78 VAL A O 1
ATOM 575 N N . THR A 1 79 ? -5.771 1.866 -4.781 1.00 96.81 79 THR A N 1
ATOM 576 C CA . THR A 1 79 ? -7.139 1.657 -4.287 1.00 96.81 79 THR A CA 1
ATOM 577 C C . THR A 1 79 ? -7.149 1.635 -2.766 1.00 96.81 79 THR A C 1
ATOM 579 O O . THR A 1 79 ? -6.430 0.855 -2.144 1.00 96.81 79 THR A O 1
ATOM 582 N N . LEU A 1 80 ? -7.985 2.468 -2.153 1.00 96.12 80 LEU A N 1
ATOM 583 C CA . LEU A 1 80 ? -8.227 2.460 -0.713 1.00 96.12 80 LEU A CA 1
ATOM 584 C C . LEU A 1 80 ? -9.592 1.821 -0.463 1.00 96.12 80 LEU A C 1
ATOM 586 O O . LEU A 1 80 ? -10.608 2.331 -0.929 1.00 96.12 80 LEU A O 1
ATOM 590 N N . GLN A 1 81 ? -9.619 0.703 0.260 1.00 96.06 81 GLN A N 1
ATOM 591 C CA . GLN A 1 81 ? -10.879 0.130 0.734 1.00 96.06 81 GLN A CA 1
ATOM 592 C C . GLN A 1 81 ? -11.439 0.940 1.913 1.00 96.06 81 GLN A C 1
ATOM 594 O O . GLN A 1 81 ? -10.759 1.791 2.483 1.00 96.06 81 GLN A O 1
ATOM 599 N N . THR A 1 82 ? -12.687 0.683 2.302 1.00 96.19 82 THR A N 1
ATOM 600 C CA . THR A 1 82 ? -13.361 1.401 3.394 1.00 96.19 82 THR A CA 1
ATOM 601 C C . THR A 1 82 ? -12.499 1.490 4.659 1.00 96.19 82 THR A C 1
ATOM 603 O O . THR A 1 82 ? -11.957 0.499 5.142 1.00 96.19 82 THR A O 1
ATOM 606 N N . GLY A 1 83 ? -12.343 2.700 5.201 1.00 92.81 83 GLY A N 1
ATOM 607 C CA . GLY A 1 83 ? -11.532 2.942 6.399 1.00 92.81 83 GLY A CA 1
ATOM 608 C C . GLY A 1 83 ? -10.017 2.822 6.195 1.00 92.81 83 GLY A C 1
ATOM 609 O O . GLY A 1 83 ? -9.273 2.976 7.162 1.00 92.81 83 GLY A O 1
ATOM 610 N N . ALA A 1 84 ? -9.545 2.560 4.973 1.00 94.69 84 ALA A N 1
ATOM 611 C CA . ALA A 1 84 ? -8.132 2.653 4.650 1.00 94.69 84 ALA A CA 1
ATOM 612 C C . ALA A 1 84 ? -7.659 4.111 4.656 1.00 94.69 84 ALA A C 1
ATOM 614 O O . ALA A 1 84 ? -8.410 5.022 4.299 1.00 94.69 84 ALA A O 1
ATOM 615 N N . ALA A 1 85 ? -6.401 4.341 5.031 1.00 92.44 85 ALA A N 1
ATOM 616 C CA . ALA A 1 85 ? -5.850 5.690 5.082 1.00 92.44 85 ALA A CA 1
ATOM 617 C C . ALA A 1 85 ? -4.354 5.747 4.762 1.00 92.44 85 ALA A C 1
ATOM 619 O O . ALA A 1 85 ? -3.588 4.852 5.118 1.00 92.44 85 ALA A O 1
ATOM 620 N N . ILE A 1 86 ? -3.942 6.863 4.162 1.00 90.19 86 ILE A N 1
ATOM 621 C CA . ILE A 1 86 ? -2.544 7.278 4.022 1.00 90.19 86 ILE A CA 1
ATOM 622 C C . ILE A 1 86 ? -2.406 8.616 4.745 1.00 90.19 86 ILE A C 1
ATOM 624 O O . ILE A 1 86 ? -3.246 9.500 4.571 1.00 90.19 86 ILE A O 1
ATOM 628 N N . GLY A 1 87 ? -1.378 8.783 5.569 1.00 88.38 87 GLY A N 1
ATOM 629 C CA . GLY A 1 87 ? -1.097 10.085 6.166 1.00 88.38 87 GLY A CA 1
ATOM 630 C C . GLY A 1 87 ? -0.025 10.045 7.238 1.00 88.38 87 GLY A C 1
ATOM 631 O O . GLY A 1 87 ? 0.557 8.997 7.497 1.00 88.38 87 GLY A O 1
ATOM 632 N N . GLY A 1 88 ? 0.186 11.194 7.881 1.00 83.44 88 GLY A N 1
ATOM 633 C CA . GLY A 1 88 ? 1.070 11.326 9.039 1.00 83.44 88 GLY A CA 1
ATOM 634 C C . GLY A 1 88 ? 0.705 10.388 10.196 1.00 83.44 88 GLY A C 1
ATOM 635 O O . GLY A 1 88 ? -0.347 9.718 10.142 1.00 83.44 88 GLY A O 1
ATOM 636 N N . PRO A 1 89 ? 1.512 10.370 11.275 1.00 77.75 89 PRO A N 1
ATOM 637 C CA . PRO A 1 89 ? 1.105 9.757 12.533 1.00 77.75 89 PRO A CA 1
ATOM 638 C C . PRO A 1 89 ? -0.303 10.236 12.887 1.00 77.75 89 PRO A C 1
ATOM 640 O O . PRO A 1 89 ? -0.691 11.353 12.532 1.00 77.75 89 PRO A O 1
ATOM 643 N N . ALA A 1 90 ? -1.102 9.390 13.538 1.00 66.81 90 ALA A N 1
ATOM 644 C CA . ALA A 1 90 ? -2.420 9.793 14.015 1.00 66.81 90 ALA A CA 1
ATOM 645 C C . ALA A 1 90 ? -2.251 10.828 15.141 1.00 66.81 90 ALA A C 1
ATOM 647 O O . ALA A 1 90 ? -2.360 10.513 16.319 1.00 66.81 90 ALA A O 1
ATOM 648 N N . GLY A 1 91 ? -1.919 12.065 14.779 1.00 61.62 91 GLY A N 1
ATOM 649 C CA . GLY A 1 91 ? -1.953 13.195 15.680 1.00 61.62 91 GLY A CA 1
ATOM 650 C C . GLY A 1 91 ? -3.405 13.468 16.027 1.00 61.62 91 GLY A C 1
ATOM 651 O O . GLY A 1 91 ? -4.271 13.479 15.145 1.00 61.62 91 GLY A O 1
ATOM 652 N N . SER A 1 92 ? -3.673 13.681 17.312 1.00 52.31 92 SER A N 1
ATOM 653 C CA . SER A 1 92 ? -4.940 14.222 17.780 1.00 52.31 92 SER A CA 1
ATOM 654 C C . SER A 1 92 ? -5.209 15.521 17.024 1.00 52.31 92 SER A C 1
ATOM 656 O O . SER A 1 92 ? -4.632 16.557 17.353 1.00 52.31 92 SER A O 1
ATOM 658 N N . ARG A 1 93 ? -6.069 15.487 15.997 1.00 57.56 93 ARG A N 1
ATOM 659 C CA . ARG A 1 93 ? -6.690 16.714 15.497 1.00 57.56 93 ARG A CA 1
ATOM 660 C C . ARG A 1 93 ? -7.502 17.251 16.663 1.00 57.56 93 ARG A C 1
ATOM 662 O O . ARG A 1 93 ? -8.590 16.755 16.942 1.00 57.56 93 ARG A O 1
ATOM 669 N N . LYS A 1 94 ? -6.926 18.199 17.393 1.00 58.41 94 LYS A N 1
ATOM 670 C CA . LYS A 1 94 ? -7.657 19.001 18.360 1.00 58.41 94 LYS A CA 1
ATOM 671 C C . LYS A 1 94 ? -8.568 19.892 17.516 1.00 58.41 94 LYS A C 1
ATOM 673 O O . LYS A 1 94 ? -8.080 20.815 16.868 1.00 58.41 94 LYS A O 1
ATOM 678 N N . GLY A 1 95 ? -9.821 19.460 17.378 1.00 53.09 95 GLY A N 1
ATOM 679 C CA . GLY A 1 95 ? -10.895 20.276 16.817 1.00 53.09 95 GLY A CA 1
ATOM 680 C C . GLY A 1 95 ? -11.201 21.464 17.712 1.00 53.09 95 GLY A C 1
ATOM 681 O O . GLY A 1 95 ? -10.826 21.408 18.909 1.00 53.09 95 GLY A O 1
#

pLDDT: mean 78.47, std 17.43, range [40.34, 96.81]

Foldseek 3Di:
DDPPPPPPPPPPPPPDLQFDLELCVQDPPPDAQRERPAAGEHDAPGEHAPDAGEYEYDALHEYEYEDPHDYHYHYNYYYYDHNYYYYHDPDPPPD

Sequence (95 aa):
MQIVHLLALGTVLLPRLAGATTANDICPPGADPCVLTSSLTVTPASMLDFGNRAFQIASGRRLTVNDLDKLTIRARTVTLQTGAAIGGPAGSRKG